Protein 1MUG (pdb70)

Structure (mmCIF, N/CA/C/O backbone):
data_1MUG
#
_entry.id   1MUG
#
_cell.length_a   40.010
_cell.length_b   49.050
_cell.length_c   91.080
_cell.angle_alpha   90.00
_cell.angle_beta   90.00
_cell.angle_gamma   90.00
#
_symmetry.space_group_name_H-M   'P 21 21 21'
#
loop_
_entity.id
_entity.type
_entity.pdbx_description
1 polymer 'PROTEIN (G:T/U SPECIFIC DNA GLYCOSYLASE)'
2 non-polymer 'SULFATE ION'
3 water water
#
loop_
_atom_site.group_PDB
_atom_site.id
_atom_site.type_symbol
_atom_site.label_atom_id
_atom_site.label_alt_id
_atom_site.label_comp_id
_atom_site.label_asym_id
_atom_site.label_entity_id
_atom_site.label_seq_id
_atom_site.pdbx_PDB_ins_code
_atom_site.Cartn_x
_atom_site.Cartn_y
_atom_site.Cartn_z
_atom_site.occupancy
_atom_site.B_iso_or_equiv
_atom_site.auth_seq_id
_atom_site.auth_comp_id
_atom_site.auth_asym_id
_atom_site.auth_atom_id
_atom_site.p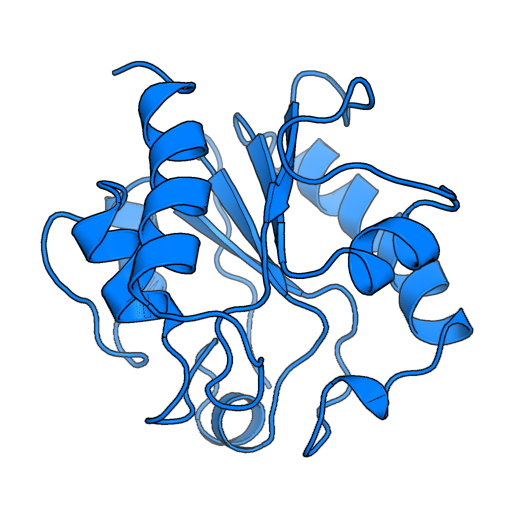dbx_PDB_model_num
ATOM 1 N N . MET A 1 1 ? 42.976 17.561 83.951 1.00 36.94 1 MET A N 1
ATOM 2 C CA . MET A 1 1 ? 42.116 18.493 84.745 1.00 35.91 1 MET A CA 1
ATOM 3 C C . MET A 1 1 ? 42.310 19.930 84.201 1.00 34.42 1 MET A C 1
ATOM 4 O O . MET A 1 1 ? 43.437 20.363 83.955 1.00 34.92 1 MET A O 1
ATOM 9 N N . VAL A 1 2 ? 41.207 20.632 83.952 1.00 31.35 2 VAL A N 1
ATOM 10 C CA . VAL A 1 2 ? 41.257 21.990 83.416 1.00 28.31 2 VAL A CA 1
ATOM 11 C C . VAL A 1 2 ? 40.930 22.933 84.557 1.00 26.45 2 VAL A C 1
ATOM 12 O O . VAL A 1 2 ? 39.797 22.964 85.021 1.00 26.61 2 VAL A O 1
ATOM 16 N N . GLU A 1 3 ? 41.900 23.723 84.987 1.00 24.02 3 GLU A N 1
ATOM 17 C CA . GLU A 1 3 ? 41.679 24.638 86.098 1.00 22.60 3 GLU A CA 1
ATOM 18 C C . GLU A 1 3 ? 40.967 25.927 85.669 1.00 20.58 3 GLU A C 1
ATOM 19 O O . GLU A 1 3 ? 41.085 26.357 84.519 1.00 19.25 3 GLU A O 1
ATOM 25 N N . ASP A 1 4 ? 40.193 26.502 86.588 1.00 17.72 4 ASP A N 1
ATOM 26 C CA . ASP A 1 4 ? 39.507 27.770 86.364 1.00 16.13 4 ASP A CA 1
ATOM 27 C C . ASP A 1 4 ? 40.577 28.851 86.242 1.00 14.84 4 ASP A C 1
ATOM 28 O O . ASP A 1 4 ? 41.645 28.738 86.833 1.00 14.73 4 ASP A O 1
ATOM 33 N N . ILE A 1 5 ? 40.262 29.899 85.497 1.00 13.57 5 ILE A N 1
ATOM 34 C CA . ILE A 1 5 ? 41.137 31.049 85.316 1.00 13.08 5 ILE A CA 1
ATOM 35 C C . ILE A 1 5 ? 40.254 32.230 85.807 1.00 13.14 5 ILE A C 1
ATO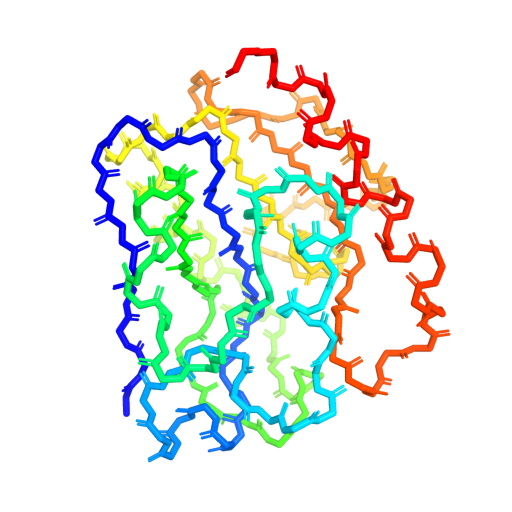M 36 O O . ILE A 1 5 ? 39.424 32.766 85.062 1.00 12.67 5 ILE A O 1
ATOM 41 N N . LEU A 1 6 ? 40.436 32.604 87.069 1.00 12.19 6 LEU A N 1
ATOM 42 C CA . LEU A 1 6 ? 39.630 33.639 87.729 1.00 11.91 6 LEU A CA 1
ATOM 43 C C . LEU A 1 6 ? 40.444 34.564 88.640 1.00 11.80 6 LEU A C 1
ATOM 44 O O . LEU A 1 6 ? 41.427 34.150 89.244 1.00 10.95 6 LEU A O 1
ATOM 49 N N . ALA A 1 7 ? 39.985 35.806 88.776 1.00 11.75 7 ALA A N 1
ATOM 50 C CA . ALA A 1 7 ? 40.652 36.797 89.614 1.00 11.94 7 ALA A CA 1
ATOM 51 C C . ALA A 1 7 ? 39.650 37.927 89.808 1.00 12.50 7 ALA A C 1
ATOM 52 O O . ALA A 1 7 ? 38.580 37.926 89.174 1.00 11.72 7 ALA A O 1
ATOM 54 N N . PRO A 1 8 ? 39.948 38.878 90.710 1.00 12.62 8 PRO A N 1
ATOM 55 C CA . PRO A 1 8 ? 38.992 39.968 90.888 1.00 12.36 8 PRO A CA 1
ATOM 56 C C . PRO A 1 8 ? 39.156 41.015 89.781 1.00 12.99 8 PRO A C 1
ATOM 57 O O . PRO A 1 8 ? 40.100 40.951 88.985 1.00 12.77 8 PRO A O 1
ATOM 61 N N . GLY A 1 9 ? 38.166 41.896 89.665 1.00 12.72 9 GLY A N 1
ATOM 62 C CA . GLY A 1 9 ? 38.207 42.959 88.680 1.00 12.34 9 GLY A CA 1
ATOM 63 C C . GLY A 1 9 ? 38.035 42.587 87.224 1.00 11.88 9 GLY A C 1
ATOM 64 O O . GLY A 1 9 ? 38.328 43.397 86.343 1.00 12.65 9 GLY A O 1
ATOM 65 N N . LEU A 1 10 ? 37.484 41.410 86.945 1.00 11.68 10 LEU A N 1
ATOM 66 C CA . LEU A 1 10 ? 37.295 40.977 85.555 1.00 10.78 10 LEU A CA 1
ATOM 67 C C . LEU A 1 10 ? 36.121 41.631 84.826 1.00 10.98 10 LEU A C 1
ATOM 68 O O . LEU A 1 10 ? 35.143 42.044 85.450 1.00 10.95 10 LEU A O 1
ATOM 73 N N . ARG A 1 11 ? 36.276 41.805 83.518 1.00 11.22 11 ARG A N 1
ATOM 74 C CA . ARG A 1 11 ? 35.215 42.341 82.672 1.00 11.96 11 ARG A CA 1
ATOM 75 C C . ARG A 1 11 ? 34.232 41.178 82.440 1.00 11.69 11 ARG A C 1
ATOM 76 O O . ARG A 1 11 ? 33.041 41.297 82.704 1.00 11.75 11 ARG A O 1
ATOM 84 N N . VAL A 1 12 ? 34.750 40.049 81.965 1.00 11.60 12 VAL A N 1
ATOM 85 C CA . VAL A 1 12 ? 33.915 38.900 81.658 1.00 11.49 12 VAL A CA 1
ATOM 86 C C . VAL A 1 12 ? 34.493 37.561 82.100 1.00 12.12 12 VAL A C 1
ATOM 87 O O . VAL A 1 12 ? 35.710 37.352 82.047 1.00 11.38 12 VAL A O 1
ATOM 91 N N . VAL A 1 13 ? 33.621 36.688 82.602 1.00 12.19 13 VAL A N 1
ATOM 92 C CA . VAL A 1 13 ? 33.992 35.321 82.936 1.00 11.40 13 VAL A CA 1
ATOM 93 C C . VAL A 1 13 ? 33.171 34.514 81.922 1.00 11.75 13 VAL A C 1
ATOM 94 O O . VAL A 1 13 ? 31.943 34.632 81.872 1.00 10.71 13 VAL A O 1
ATOM 98 N N . PHE A 1 14 ? 33.877 33.805 81.046 1.00 10.58 14 PHE A N 1
ATOM 99 C CA . PHE A 1 14 ? 33.275 32.963 80.023 1.00 11.43 14 PHE A CA 1
ATOM 100 C C . PHE A 1 14 ? 33.089 31.572 80.617 1.00 11.11 14 PHE A C 1
ATOM 101 O O . PHE A 1 14 ? 34.017 31.003 81.181 1.00 11.02 14 PHE A O 1
ATOM 109 N N . CYS A 1 15 ? 31.892 31.029 80.492 1.00 10.64 15 CYS A N 1
ATOM 110 C CA . CYS A 1 15 ? 31.611 29.727 81.045 1.00 12.05 15 CYS A CA 1
ATOM 111 C C . CYS A 1 15 ? 31.039 28.766 80.009 1.00 13.35 15 CYS A C 1
ATOM 112 O O . CYS A 1 15 ? 29.960 28.993 79.432 1.00 13.16 15 CYS A O 1
ATOM 115 N N . GLY A 1 16 ? 31.779 27.692 79.777 1.00 15.25 16 GLY A N 1
ATOM 116 C CA . GLY A 1 16 ? 31.355 26.679 78.841 1.00 17.65 16 GLY A CA 1
ATOM 117 C C . GLY A 1 16 ? 30.571 25.607 79.574 1.00 18.30 16 GLY A C 1
ATOM 118 O O . GLY A 1 16 ? 30.367 25.676 80.791 1.00 16.80 16 GLY A O 1
ATOM 119 N N . ILE A 1 17 ? 30.133 24.605 78.825 1.00 19.26 17 ILE A N 1
ATOM 120 C CA . ILE A 1 17 ? 29.361 23.513 79.390 1.00 20.96 17 ILE A CA 1
ATOM 121 C C . ILE A 1 17 ? 30.241 22.567 80.219 1.00 20.48 17 ILE A C 1
ATOM 122 O O . ILE A 1 17 ? 29.985 22.353 81.397 1.00 19.82 17 ILE A O 1
ATOM 127 N N . ASN A 1 18 ? 31.296 22.042 79.599 1.00 21.12 18 ASN A N 1
ATOM 128 C CA . ASN A 1 18 ? 32.227 21.109 80.243 1.00 21.33 18 ASN A CA 1
ATOM 129 C C . ASN A 1 18 ? 33.445 20.980 79.321 1.00 21.78 18 ASN A C 1
ATOM 130 O O . ASN A 1 18 ? 33.438 21.538 78.215 1.00 20.75 18 ASN A O 1
ATOM 135 N N . PRO A 1 19 ? 34.511 20.262 79.757 1.00 21.87 19 PRO A N 1
ATOM 136 C CA . PRO A 1 19 ? 35.698 20.119 78.899 1.00 22.02 19 PRO A CA 1
ATOM 137 C C . PRO A 1 19 ? 35.616 19.004 77.831 1.00 22.39 19 PRO A C 1
ATOM 138 O O . PRO A 1 19 ? 35.149 17.896 78.111 1.00 23.73 19 PRO A O 1
ATOM 142 N N . GLY A 1 20 ? 36.015 19.313 76.600 1.00 22.72 20 GLY A N 1
ATOM 143 C CA . GLY A 1 20 ? 36.073 18.279 75.580 1.00 22.74 20 GLY A CA 1
ATOM 144 C C . GLY A 1 20 ? 37.321 17.458 75.924 1.00 22.50 20 GLY A C 1
ATOM 145 O O . GLY A 1 20 ? 38.036 17.782 76.898 1.00 22.06 20 GLY A O 1
ATOM 146 N N . LEU A 1 21 ? 37.634 16.422 75.149 1.00 22.06 21 LEU A N 1
ATOM 147 C CA . LEU A 1 21 ? 38.808 15.605 75.473 1.00 22.01 21 LEU A CA 1
ATOM 148 C C . LEU A 1 21 ? 40.153 16.321 75.332 1.00 21.65 21 LEU A C 1
ATOM 149 O O . LEU A 1 21 ? 41.055 16.112 76.151 1.00 21.61 21 LEU A O 1
ATOM 154 N N . SER A 1 22 ? 40.279 17.189 74.333 1.00 21.02 22 SER A N 1
ATOM 155 C CA . SER A 1 22 ? 41.516 17.919 74.116 1.00 21.12 22 SER A CA 1
ATOM 156 C C . SER A 1 22 ? 41.817 18.802 75.323 1.00 20.97 22 SER A C 1
ATOM 157 O O . SER A 1 22 ? 42.961 18.883 75.776 1.00 21.81 22 SER A O 1
ATOM 160 N N . SER A 1 23 ? 40.785 19.463 75.842 1.00 21.06 23 SER A N 1
ATOM 161 C CA . SER A 1 23 ? 40.930 20.330 77.005 1.00 19.91 23 SER A CA 1
ATOM 162 C C . SER A 1 23 ? 41.343 19.534 78.231 1.00 19.60 23 SER A C 1
ATOM 163 O O . SER A 1 23 ? 42.336 19.853 78.883 1.00 18.40 23 SER A O 1
ATOM 166 N N . ALA A 1 24 ? 40.603 18.473 78.529 1.00 19.38 24 ALA A N 1
ATOM 167 C CA . ALA A 1 24 ? 40.906 17.632 79.684 1.00 19.72 24 ALA A CA 1
ATOM 168 C C . ALA A 1 24 ? 42.332 17.086 79.582 1.00 20.06 24 ALA A C 1
ATOM 169 O O . ALA A 1 24 ? 43.035 16.979 80.601 1.00 20.83 24 ALA A O 1
ATOM 171 N N . GLY A 1 25 ? 42.757 16.805 78.347 1.00 19.64 25 GLY A N 1
ATOM 172 C CA . GLY A 1 25 ? 44.076 16.255 78.083 1.00 20.30 25 GLY A CA 1
ATOM 173 C C . GLY A 1 25 ? 45.233 17.222 78.190 1.00 20.60 25 GLY A C 1
ATOM 174 O O . GLY A 1 25 ? 46.297 16.876 78.706 1.00 21.88 25 GLY A O 1
ATOM 175 N N . THR A 1 26 ? 45.037 18.445 77.730 1.00 19.90 26 THR A N 1
ATOM 176 C CA . THR A 1 26 ? 46.105 19.433 77.788 1.00 19.30 26 THR A CA 1
ATOM 177 C C . THR A 1 26 ? 46.074 20.261 79.073 1.00 20.15 26 THR A C 1
ATOM 178 O O . THR A 1 26 ? 47.105 20.796 79.501 1.00 20.52 26 THR A O 1
ATOM 182 N N . GLY A 1 27 ? 44.879 20.388 79.660 1.00 19.86 27 GLY A N 1
ATOM 183 C CA . GLY A 1 27 ? 44.681 21.162 80.878 1.00 19.46 27 GLY A CA 1
ATOM 184 C C . GLY A 1 27 ? 44.283 22.607 80.604 1.00 18.87 27 GLY A C 1
ATOM 185 O O . GLY A 1 27 ? 44.103 23.394 81.538 1.00 20.18 27 GLY A O 1
ATOM 186 N N . PHE A 1 28 ? 44.097 22.947 79.330 1.00 18.17 28 PHE A N 1
ATOM 187 C CA . PHE A 1 28 ? 43.743 24.314 78.915 1.00 17.43 28 PHE A CA 1
ATOM 188 C C . PHE A 1 28 ? 42.320 24.314 78.372 1.00 16.69 28 PHE A C 1
ATOM 189 O O . PHE A 1 28 ? 41.908 23.345 77.734 1.00 15.88 28 PHE A O 1
ATOM 197 N N . PRO A 1 29 ? 41.554 25.398 78.610 1.00 15.82 29 PRO A N 1
ATOM 198 C CA . PRO A 1 29 ? 40.173 25.476 78.117 1.00 14.53 29 PRO A CA 1
ATOM 199 C C . PRO A 1 29 ? 40.135 25.749 76.610 1.00 13.68 29 PRO A C 1
ATOM 200 O O . PRO A 1 29 ? 41.081 26.322 76.047 1.00 13.01 29 PRO A O 1
ATOM 204 N N . PHE A 1 30 ? 39.076 25.274 75.957 1.00 12.78 30 PHE A N 1
ATOM 205 C CA . PHE A 1 30 ? 38.877 25.441 74.517 1.00 12.69 30 PHE A CA 1
ATOM 206 C C . PHE A 1 30 ? 40.123 25.029 73.724 1.00 13.09 30 PHE A C 1
ATOM 207 O O . PHE A 1 30 ? 40.509 25.715 72.770 1.00 12.69 30 PHE A O 1
ATOM 215 N N . ALA A 1 31 ? 40.722 23.894 74.102 1.00 13.29 31 ALA A N 1
ATOM 216 C CA . ALA A 1 31 ? 41.950 23.405 73.467 1.00 13.66 31 ALA A CA 1
ATOM 217 C C . ALA A 1 31 ? 41.833 22.682 72.132 1.00 14.07 31 ALA A C 1
ATOM 218 O O . ALA A 1 31 ? 42.839 22.532 71.442 1.00 14.85 31 ALA A O 1
ATOM 220 N N . HIS A 1 32 ? 40.648 22.219 71.743 1.00 13.64 32 HIS A N 1
ATOM 221 C CA . HIS A 1 32 ? 40.537 21.533 70.459 1.00 13.79 32 HIS A CA 1
ATOM 222 C C . HIS A 1 32 ? 40.824 22.546 69.358 1.00 15.26 32 HIS A C 1
ATOM 223 O O . HIS A 1 32 ? 40.242 23.630 69.332 1.00 15.43 32 HIS A O 1
ATOM 230 N N . PRO A 1 33 ? 41.669 22.175 68.385 1.00 16.31 33 PRO A N 1
ATOM 231 C CA . PRO A 1 33 ? 42.050 23.048 67.268 1.00 16.96 33 PRO A CA 1
ATOM 232 C C . PRO A 1 33 ? 40.907 23.669 66.473 1.00 17.62 33 PRO A C 1
ATOM 233 O O . PRO A 1 33 ? 41.059 24.741 65.902 1.00 19.31 33 PRO A O 1
ATOM 237 N N . ALA A 1 34 ? 39.758 23.002 66.462 1.00 17.43 34 ALA A N 1
ATOM 238 C CA . ALA A 1 34 ? 38.586 23.474 65.738 1.00 16.53 34 ALA A CA 1
ATOM 239 C C . ALA A 1 34 ? 37.656 24.396 66.527 1.00 16.40 34 ALA A C 1
ATOM 240 O O . ALA A 1 34 ? 36.671 24.896 65.979 1.00 17.37 34 ALA A O 1
ATOM 242 N N . ASN A 1 35 ? 37.910 24.563 67.823 1.00 15.79 35 ASN A N 1
ATOM 243 C CA . ASN A 1 35 ? 37.065 25.433 68.640 1.00 15.37 35 ASN A CA 1
ATOM 244 C C . ASN A 1 35 ? 37.383 26.867 68.233 1.00 14.58 35 ASN A C 1
ATOM 245 O O . ASN A 1 35 ? 38.556 27.245 68.160 1.00 15.14 35 ASN A O 1
ATOM 250 N N . ARG A 1 36 ? 36.351 27.664 67.969 1.00 13.78 36 ARG A N 1
ATOM 251 C CA . ARG A 1 36 ? 36.542 29.050 67.536 1.00 13.43 36 ARG A CA 1
ATOM 252 C C . ARG A 1 36 ? 36.718 30.085 68.653 1.00 12.11 36 ARG A C 1
ATOM 253 O O . ARG A 1 36 ? 36.933 31.269 68.368 1.00 12.09 36 ARG A O 1
ATOM 261 N N . PHE A 1 37 ? 36.639 29.656 69.911 1.00 11.79 37 PHE A N 1
ATOM 262 C CA . PHE A 1 37 ? 36.744 30.580 71.045 1.00 11.08 37 PHE A CA 1
ATOM 263 C C . PHE A 1 37 ? 37.865 31.632 70.983 1.00 10.46 37 PHE A C 1
ATOM 264 O O . PHE A 1 37 ? 37.594 32.829 71.066 1.00 10.01 37 PHE A O 1
ATOM 272 N N . TRP A 1 38 ? 39.107 31.190 70.808 1.00 10.37 38 TRP A N 1
ATOM 273 C CA . TRP A 1 38 ? 40.254 32.098 70.768 1.00 11.55 38 TRP A CA 1
ATOM 274 C C . TRP A 1 38 ? 40.193 33.114 69.618 1.00 12.54 38 TRP A C 1
ATOM 275 O O . TRP A 1 38 ? 40.472 34.304 69.809 1.00 12.82 38 TRP A O 1
ATOM 286 N N . LYS A 1 39 ? 39.772 32.670 68.439 1.00 12.73 39 LYS A N 1
ATOM 287 C CA . LYS A 1 39 ? 39.672 33.569 67.304 1.00 13.53 39 LYS A CA 1
ATOM 288 C C . LYS A 1 39 ? 38.508 34.554 67.489 1.00 12.90 39 LYS A C 1
ATOM 289 O O . LYS A 1 39 ? 38.626 35.760 67.193 1.00 12.34 39 LYS A O 1
ATOM 295 N N . VAL A 1 40 ? 37.412 34.054 68.053 1.00 12.23 40 VAL A N 1
ATOM 296 C CA . VAL A 1 40 ? 36.237 34.879 68.277 1.00 11.84 40 VAL A CA 1
ATOM 297 C C . VAL A 1 40 ? 36.458 35.989 69.298 1.00 11.57 40 VAL A C 1
ATOM 298 O O . VAL A 1 40 ? 36.100 37.125 69.032 1.00 12.63 40 VAL A O 1
ATOM 302 N N . ILE A 1 41 ? 37.053 35.682 70.452 1.00 11.66 41 ILE A N 1
ATOM 303 C CA . ILE A 1 41 ? 37.246 36.721 71.467 1.00 11.72 41 ILE A CA 1
ATOM 304 C C . ILE A 1 41 ? 38.268 37.756 71.016 1.00 12.21 41 ILE A C 1
ATOM 305 O O . ILE A 1 41 ? 38.243 38.900 71.453 1.00 12.24 41 ILE A O 1
ATOM 310 N N . TYR A 1 42 ? 39.123 37.366 70.086 1.00 12.70 42 TYR A N 1
ATOM 311 C CA . TYR A 1 42 ? 40.087 38.295 69.524 1.00 13.24 42 TYR A CA 1
ATOM 312 C C . TYR A 1 42 ? 39.342 39.268 68.576 1.00 13.22 42 TYR A C 1
ATOM 313 O O . TYR A 1 42 ? 39.382 40.487 68.774 1.00 13.70 42 TYR A O 1
ATOM 322 N N . GLN A 1 43 ? 38.625 38.738 67.583 1.00 13.01 43 GLN A N 1
ATOM 323 C CA . GLN A 1 43 ? 37.915 39.603 66.626 1.00 13.65 43 GLN A CA 1
ATOM 324 C C . GLN A 1 43 ? 36.815 40.440 67.263 1.00 13.07 43 GLN A C 1
ATOM 325 O O . GLN A 1 43 ? 36.477 41.510 66.767 1.00 13.68 43 GLN A O 1
ATOM 331 N N . ALA A 1 44 ? 36.273 39.957 68.372 1.00 12.52 44 ALA A N 1
ATOM 332 C CA . ALA A 1 44 ? 35.217 40.676 69.072 1.00 12.91 44 ALA A CA 1
ATOM 333 C C . ALA A 1 44 ? 35.724 41.796 70.010 1.00 13.04 44 ALA A C 1
ATOM 334 O O . ALA A 1 44 ? 34.919 42.557 70.552 1.00 13.63 44 ALA A O 1
ATOM 336 N N . GLY A 1 45 ? 37.046 41.888 70.200 1.00 12.18 45 GLY A N 1
ATOM 337 C CA . GLY A 1 45 ? 37.626 42.933 71.031 1.00 10.95 45 GLY A CA 1
ATOM 338 C C . GLY A 1 45 ? 38.114 42.620 72.438 1.00 11.49 45 GLY A C 1
ATOM 339 O O . GLY A 1 45 ? 38.719 43.483 73.068 1.00 12.03 45 GLY A O 1
ATOM 340 N N . PHE A 1 46 ? 37.890 41.411 72.942 1.00 10.72 46 PHE A N 1
ATOM 341 C CA . PHE A 1 46 ? 38.318 41.095 74.302 1.00 11.00 46 PHE A CA 1
ATOM 342 C C . PHE A 1 46 ? 39.832 40.990 74.452 1.00 11.60 46 PHE A C 1
ATOM 343 O O . PHE A 1 46 ? 40.353 41.287 75.517 1.00 12.98 46 PHE A O 1
ATOM 351 N N . THR A 1 47 ? 40.529 40.491 73.433 1.00 12.06 47 THR A N 1
ATOM 352 C CA . THR A 1 47 ? 41.994 40.397 73.485 1.00 12.54 47 THR A CA 1
ATOM 353 C C . THR A 1 47 ? 42.531 41.078 72.243 1.00 13.59 47 THR A C 1
ATOM 354 O O . THR A 1 47 ? 41.838 41.136 71.223 1.00 13.78 47 THR A O 1
ATOM 358 N N . ASP A 1 48 ? 43.722 41.664 72.326 1.00 14.12 48 ASP A N 1
ATOM 359 C CA . ASP A 1 48 ? 44.284 42.361 71.161 1.00 15.91 48 ASP A CA 1
ATOM 360 C C . ASP A 1 48 ? 45.156 41.513 70.219 1.00 16.45 48 ASP A C 1
ATOM 361 O O . ASP A 1 48 ? 45.814 42.047 69.309 1.00 16.24 48 ASP A O 1
ATOM 366 N N . ARG A 1 49 ? 45.166 40.199 70.447 1.00 16.63 49 ARG A N 1
ATOM 367 C CA . ARG A 1 49 ? 45.916 39.249 69.626 1.00 16.81 49 ARG A CA 1
ATOM 368 C C . ARG A 1 49 ? 45.180 37.946 69.810 1.00 15.84 49 ARG A C 1
ATOM 369 O O . ARG A 1 49 ? 44.411 37.817 70.758 1.00 15.54 49 ARG A O 1
ATOM 377 N N . GLN A 1 50 ? 45.351 37.008 68.888 1.00 15.88 50 GLN A N 1
ATOM 378 C CA . GLN A 1 50 ? 44.683 35.724 69.022 1.00 15.30 50 GLN A CA 1
ATOM 379 C C . GLN A 1 50 ? 45.531 34.805 69.907 1.00 15.59 50 GLN A C 1
ATOM 380 O O . GLN A 1 50 ? 46.642 34.443 69.526 1.00 16.43 50 GLN A O 1
ATOM 386 N N . LEU A 1 51 ? 45.040 34.484 71.105 1.00 14.86 51 LEU A N 1
ATOM 387 C CA . LEU A 1 51 ? 45.765 33.617 72.030 1.00 15.21 51 LEU A CA 1
ATOM 388 C C . LEU A 1 51 ? 45.654 32.159 71.605 1.00 15.15 51 LEU A C 1
ATOM 389 O O . LEU A 1 51 ? 44.680 31.764 70.985 1.00 15.44 51 LEU A O 1
ATOM 394 N N . LYS A 1 52 ? 46.659 31.370 71.954 1.00 15.34 52 LYS A N 1
ATOM 395 C CA . LYS A 1 52 ? 46.668 29.940 71.685 1.00 16.40 52 LYS A CA 1
ATOM 396 C C . LYS A 1 52 ? 46.169 29.340 72.990 1.00 15.07 52 LYS A C 1
ATOM 397 O O . LYS A 1 52 ? 46.292 29.962 74.049 1.00 15.33 52 LYS A O 1
ATOM 403 N N . PRO A 1 53 ? 45.636 28.116 72.957 1.00 15.01 53 PRO A N 1
ATOM 404 C CA . PRO A 1 53 ? 45.142 27.516 74.203 1.00 15.03 53 PRO A CA 1
ATOM 405 C C . PRO A 1 53 ? 46.141 27.507 75.365 1.00 15.42 53 PRO A C 1
ATOM 406 O O . PRO A 1 53 ? 45.766 27.813 76.506 1.00 15.21 53 PRO A O 1
ATOM 410 N N . GLN A 1 54 ? 47.419 27.246 75.078 1.00 15.77 54 GLN A N 1
ATOM 411 C CA . GLN A 1 54 ? 48.435 27.207 76.148 1.00 15.73 54 GLN A CA 1
ATOM 412 C C . GLN A 1 54 ? 48.692 28.560 76.802 1.00 14.83 54 GLN A C 1
ATOM 413 O O . GLN A 1 54 ? 49.324 28.639 77.858 1.00 14.96 54 GLN A O 1
ATOM 419 N N . GLU A 1 55 ? 48.205 29.623 76.175 1.00 14.40 55 GLU A N 1
ATOM 420 C CA . GLU A 1 55 ? 48.354 30.962 76.728 1.00 14.01 55 GLU A CA 1
ATOM 421 C C . GLU A 1 55 ? 47.083 31.371 77.484 1.00 14.56 55 GLU A C 1
ATOM 422 O O . GLU A 1 55 ? 46.933 32.542 77.854 1.00 14.38 55 GLU A O 1
ATOM 428 N N . ALA A 1 56 ? 46.189 30.416 77.739 1.00 15.18 56 ALA A N 1
ATOM 429 C CA . ALA A 1 56 ? 44.930 30.704 78.427 1.00 15.36 56 ALA A CA 1
ATOM 430 C C . ALA A 1 56 ? 45.047 31.569 79.701 1.00 16.37 56 ALA A C 1
ATOM 431 O O . ALA A 1 56 ? 44.230 32.480 79.904 1.00 15.87 56 ALA A O 1
ATOM 433 N N . GLN A 1 57 ? 46.057 31.315 80.544 1.00 15.82 57 GLN A N 1
ATOM 434 C CA . GLN A 1 57 ? 46.249 32.096 81.781 1.00 17.25 57 GLN A CA 1
ATOM 435 C C . GLN A 1 57 ? 46.396 33.611 81.489 1.00 16.63 57 GLN A C 1
ATOM 436 O O . GLN A 1 57 ? 46.064 34.470 82.346 1.00 16.01 57 GLN A O 1
ATOM 442 N N . HIS A 1 58 ? 46.914 33.931 80.294 1.00 15.44 58 HIS A N 1
ATOM 443 C CA . HIS A 1 58 ? 47.121 35.311 79.857 1.00 16.22 58 HIS A CA 1
ATOM 444 C C . HIS A 1 58 ? 45.831 36.079 79.575 1.00 16.40 58 HIS A C 1
ATOM 445 O O . HIS A 1 58 ? 45.861 37.290 79.345 1.00 16.17 58 HIS A O 1
ATOM 452 N N . LEU A 1 59 ? 44.700 35.370 79.611 1.00 15.47 59 LEU A N 1
ATOM 453 C CA . LEU A 1 59 ? 43.390 35.996 79.458 1.00 14.54 59 LEU A CA 1
ATOM 454 C C . LEU A 1 59 ? 43.225 36.999 80.610 1.00 12.54 59 LEU A C 1
ATOM 455 O O . LEU A 1 59 ? 42.570 38.027 80.445 1.00 12.30 59 LEU A O 1
ATOM 460 N N . LEU A 1 60 ? 43.838 36.713 81.765 1.00 10.86 60 LEU A N 1
ATOM 461 C CA . LEU A 1 60 ? 43.780 37.614 82.927 1.00 10.53 60 LEU A CA 1
ATOM 462 C C . LEU A 1 60 ? 44.359 38.993 82.597 1.00 10.96 60 LEU A C 1
ATOM 463 O O . LEU A 1 60 ? 43.917 40.016 83.134 1.00 9.26 60 LEU A O 1
ATOM 468 N N . ASP A 1 61 ? 45.343 39.020 81.699 1.00 10.69 61 ASP A N 1
ATOM 469 C CA . ASP A 1 61 ? 45.958 40.279 81.289 1.00 12.02 61 ASP A CA 1
ATOM 470 C C . ASP A 1 61 ? 44.903 41.182 80.656 1.00 12.78 61 ASP A C 1
ATOM 471 O O . ASP A 1 61 ? 45.010 42.415 80.709 1.00 13.72 61 ASP A O 1
ATOM 476 N N . TYR A 1 62 ? 43.941 40.557 79.977 1.00 12.99 62 TYR A N 1
ATOM 477 C CA . TYR A 1 62 ? 42.867 41.271 79.310 1.00 12.68 62 TYR A CA 1
ATOM 478 C C . TYR A 1 62 ? 41.620 41.360 80.190 1.00 13.18 62 TYR A C 1
ATOM 479 O O . TYR A 1 62 ? 40.539 41.736 79.736 1.00 12.10 62 TYR A O 1
ATOM 488 N N . ARG A 1 63 ? 41.805 41.079 81.474 1.00 14.52 63 ARG A N 1
ATOM 489 C CA . ARG A 1 63 ? 40.726 41.091 82.461 1.00 15.37 63 ARG A CA 1
ATOM 490 C C . ARG A 1 63 ? 39.537 40.199 82.098 1.00 14.36 63 ARG A C 1
ATOM 491 O O . ARG A 1 63 ? 38.389 40.605 82.223 1.00 13.07 63 ARG A O 1
ATOM 499 N N . CYS A 1 64 ? 39.821 38.992 81.632 1.00 13.72 64 CYS A N 1
ATOM 500 C CA . CYS A 1 64 ? 38.777 38.000 81.301 1.00 13.31 64 CYS A CA 1
ATOM 501 C C . CYS A 1 64 ? 39.147 36.693 82.010 1.00 12.61 64 CYS A C 1
ATOM 502 O O . CYS A 1 64 ? 40.329 36.455 82.321 1.00 12.75 64 CYS A O 1
ATOM 505 N N . GLY A 1 65 ? 38.133 35.892 82.326 1.00 10.74 65 GLY A N 1
ATOM 506 C CA . GLY A 1 65 ? 38.345 34.631 83.001 1.00 9.63 65 GLY A CA 1
ATOM 507 C C . GLY A 1 65 ? 37.555 33.522 82.325 1.00 10.93 65 GLY A C 1
ATOM 508 O O . GLY A 1 65 ? 36.709 33.786 81.437 1.00 10.11 65 GLY A O 1
ATOM 509 N N . VAL A 1 66 ? 37.805 32.290 82.761 1.00 10.74 66 VAL A N 1
ATOM 510 C CA . VAL A 1 66 ? 37.146 31.108 82.207 1.00 11.14 66 VAL A CA 1
ATOM 511 C C . VAL A 1 66 ? 36.826 30.094 83.299 1.00 11.58 66 VAL A C 1
ATOM 512 O O . VAL A 1 66 ? 37.610 29.876 84.219 1.00 11.27 66 VAL A O 1
ATOM 516 N N . THR A 1 67 ? 35.650 29.491 83.195 1.00 11.97 67 THR A N 1
ATOM 517 C CA . THR A 1 67 ? 35.229 28.433 84.106 1.00 12.46 67 THR A CA 1
ATOM 518 C C . THR A 1 67 ? 34.292 27.505 83.275 1.00 13.62 67 THR A C 1
ATOM 519 O O . THR A 1 67 ? 34.231 27.619 82.042 1.00 13.52 67 THR A O 1
ATOM 523 N N . LYS A 1 68 ? 33.615 26.564 83.919 1.00 13.82 68 LYS A N 1
ATOM 524 C CA . LYS A 1 68 ? 32.724 25.656 83.210 1.00 15.63 68 LYS A CA 1
ATOM 525 C C . LYS A 1 68 ? 31.619 25.254 84.147 1.00 16.18 68 LYS A C 1
ATOM 526 O O . LYS A 1 68 ? 31.793 25.261 85.360 1.00 16.03 68 LYS A O 1
ATOM 532 N N . LEU A 1 69 ? 30.501 24.854 83.580 1.00 17.06 69 LEU A N 1
ATOM 533 C CA . LEU A 1 69 ? 29.353 24.453 84.373 1.00 19.99 69 LEU A CA 1
ATOM 534 C C . LEU A 1 69 ? 29.493 23.048 84.983 1.00 21.42 69 LEU A C 1
ATOM 535 O O . LEU A 1 69 ? 29.121 22.834 86.149 1.00 22.42 69 LEU A O 1
ATOM 540 N N . VAL A 1 70 ? 30.073 22.120 84.218 1.00 22.33 70 VAL A N 1
ATOM 541 C CA . VAL A 1 70 ? 30.258 20.721 84.623 1.00 23.64 70 VAL A CA 1
ATOM 542 C C . VAL A 1 70 ? 31.727 20.322 84.457 1.00 24.62 70 VAL A C 1
ATOM 543 O O . VAL A 1 70 ? 32.336 20.602 83.422 1.00 23.97 70 VAL A O 1
ATOM 547 N N . ASP A 1 71 ? 32.274 19.624 85.446 1.00 26.02 71 ASP A N 1
ATOM 548 C CA . ASP A 1 71 ? 33.675 19.214 85.406 1.00 28.52 71 ASP A CA 1
ATOM 549 C C . ASP A 1 71 ? 33.997 17.997 84.529 1.00 29.76 71 ASP A C 1
ATOM 550 O O . ASP A 1 71 ? 35.074 17.940 83.932 1.00 30.05 71 ASP A O 1
ATOM 555 N N . ARG A 1 72 ? 33.069 17.044 84.448 1.00 30.42 72 ARG A N 1
ATOM 556 C CA . ARG A 1 72 ? 33.242 15.810 83.671 1.00 31.27 72 ARG A CA 1
ATOM 557 C C . ARG A 1 72 ? 33.512 16.002 82.172 1.00 31.01 72 ARG A C 1
ATOM 558 O O . ARG A 1 72 ? 32.693 16.583 81.461 1.00 30.72 72 ARG A O 1
ATOM 566 N N . PRO A 1 73 ? 34.684 15.542 81.682 1.00 30.95 73 PRO A N 1
ATOM 567 C CA . PRO A 1 73 ? 35.042 15.666 80.263 1.00 31.33 73 PRO A CA 1
ATOM 568 C C . PRO A 1 73 ? 34.236 14.667 79.442 1.00 32.02 73 PRO A C 1
ATOM 569 O O . PRO A 1 73 ? 33.915 13.573 79.931 1.00 32.16 73 PRO A O 1
ATOM 573 N N . THR A 1 74 ? 33.933 15.039 78.199 1.00 33.08 74 THR A N 1
ATOM 574 C CA . THR A 1 74 ? 33.167 14.207 77.263 1.00 34.23 74 THR A CA 1
ATOM 575 C C . THR A 1 74 ? 33.563 14.609 75.835 1.00 35.80 74 THR A C 1
ATOM 576 O O . THR A 1 74 ? 33.999 15.745 75.610 1.00 35.78 74 THR A O 1
ATOM 580 N N . VAL A 1 75 ? 33.405 13.699 74.871 1.00 37.79 75 VAL A N 1
ATOM 581 C CA . VAL A 1 75 ? 33.729 14.006 73.467 1.00 40.32 75 VAL A CA 1
ATOM 582 C C . VAL A 1 75 ? 32.853 15.142 72.921 1.00 42.62 75 VAL A C 1
ATOM 583 O O . VAL A 1 75 ? 33.337 16.030 72.216 1.00 43.49 75 VAL A O 1
ATOM 587 N N . GLN A 1 76 ? 31.568 15.110 73.258 1.00 44.67 76 GLN A N 1
ATOM 588 C CA . GLN A 1 76 ? 30.617 16.128 72.818 1.00 46.25 76 GLN A CA 1
ATOM 589 C C . GLN A 1 76 ? 29.920 16.692 74.065 1.00 46.93 76 GLN A C 1
ATOM 590 O O . GLN A 1 76 ? 29.710 15.965 75.043 1.00 47.01 76 GLN A O 1
ATOM 596 N N . ALA A 1 77 ? 29.553 17.971 74.041 1.00 47.76 77 ALA A N 1
ATOM 597 C CA . ALA A 1 77 ? 28.899 18.601 75.1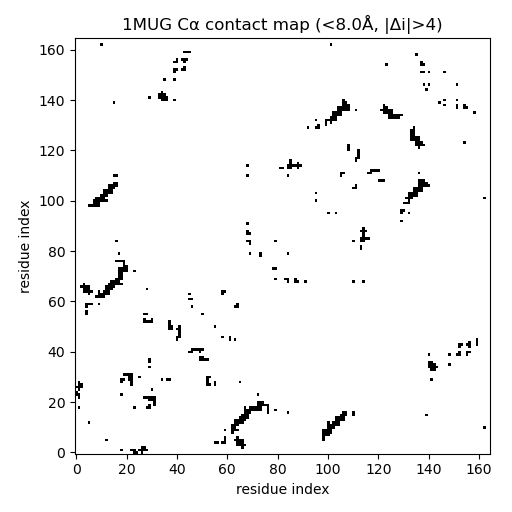98 1.00 49.03 77 ALA A CA 1
ATOM 598 C C . ALA A 1 77 ? 27.534 17.990 75.484 1.00 49.66 77 ALA A C 1
ATOM 599 O O . ALA A 1 77 ? 27.152 17.815 76.643 1.00 50.05 77 ALA A O 1
ATOM 601 N N . ASN A 1 78 ? 26.828 17.629 74.414 1.00 49.79 78 ASN A N 1
ATOM 602 C CA . ASN A 1 78 ? 25.498 17.024 74.495 1.00 49.43 78 ASN A CA 1
ATOM 603 C C . ASN A 1 78 ? 25.457 15.721 75.291 1.00 48.42 78 ASN A C 1
ATOM 604 O O . ASN A 1 78 ? 24.388 15.160 75.511 1.00 48.01 78 ASN A O 1
ATOM 609 N N . GLU A 1 79 ? 26.623 15.229 75.697 1.00 47.58 79 GLU A N 1
ATOM 610 C CA . GLU A 1 79 ? 26.709 13.997 76.477 1.00 46.72 79 GLU A CA 1
ATOM 611 C C . GLU A 1 79 ? 26.530 14.295 77.966 1.00 45.75 79 GLU A C 1
ATOM 612 O O . GLU A 1 79 ? 26.468 13.382 78.792 1.00 45.61 79 GLU A O 1
ATOM 618 N N . VAL A 1 80 ? 26.462 15.583 78.297 1.00 44.96 80 VAL A N 1
ATOM 619 C CA . VAL A 1 80 ? 26.276 16.032 79.673 1.00 44.50 80 VAL A CA 1
ATOM 620 C C . VAL A 1 80 ? 24.773 16.058 79.953 1.00 44.09 80 VAL A C 1
ATOM 621 O O . VAL A 1 80 ? 23.994 16.580 79.149 1.00 43.33 80 VAL A O 1
ATOM 625 N N . SER A 1 81 ? 24.366 15.489 81.081 1.00 43.93 81 SER A N 1
ATOM 626 C CA . SER A 1 81 ? 22.953 15.446 81.416 1.00 44.76 81 SER A CA 1
ATOM 627 C C . SER A 1 81 ? 22.431 16.751 82.005 1.00 45.77 81 SER A C 1
ATOM 628 O O . SER A 1 81 ? 23.175 17.520 82.633 1.00 45.86 81 SER A O 1
ATOM 631 N N . LYS A 1 82 ? 21.126 16.957 81.844 1.00 45.99 82 LYS A N 1
ATOM 632 C CA . LYS A 1 82 ? 20.440 18.139 82.343 1.00 46.02 82 LYS A CA 1
ATOM 633 C C . LYS A 1 82 ? 20.541 18.241 83.864 1.00 46.41 82 LYS A C 1
ATOM 634 O O . LYS A 1 82 ? 20.546 19.346 84.421 1.00 46.88 82 LYS A O 1
ATOM 640 N N . GLN A 1 83 ? 20.682 17.096 84.527 1.00 46.38 83 GLN A N 1
ATOM 641 C CA . GLN A 1 83 ? 20.797 17.058 85.983 1.00 46.88 83 GLN A CA 1
ATOM 642 C C . GLN A 1 83 ? 22.174 17.537 86.407 1.00 46.05 83 GLN A C 1
ATOM 643 O O . GLN A 1 83 ? 22.344 18.101 87.498 1.00 46.48 83 GLN A O 1
ATOM 649 N N . GLU A 1 84 ? 23.162 17.274 85.551 1.00 44.66 84 GLU A N 1
ATOM 650 C CA . GLU A 1 84 ? 24.540 17.686 85.807 1.00 43.00 84 GLU A CA 1
ATOM 651 C C . GLU A 1 84 ? 24.615 19.198 85.650 1.00 41.20 84 GLU A C 1
ATOM 652 O O . GLU A 1 84 ? 25.263 19.891 86.439 1.00 40.17 84 GLU A O 1
ATOM 658 N N . LEU A 1 85 ? 23.942 19.693 84.616 1.00 39.59 85 LEU A N 1
ATOM 659 C CA . LEU A 1 85 ? 23.906 21.114 84.325 1.00 38.08 85 LEU A CA 1
ATOM 660 C C . LEU A 1 85 ? 23.352 21.864 85.529 1.00 37.10 85 LEU A C 1
ATOM 661 O O . LEU A 1 85 ? 23.916 22.871 85.967 1.00 37.19 85 LEU A O 1
ATOM 666 N N . HIS A 1 86 ? 22.311 21.308 86.133 1.00 35.93 86 HIS A N 1
ATOM 667 C CA . HIS A 1 86 ? 21.695 21.940 87.281 1.00 34.32 86 HIS A CA 1
ATOM 668 C C . HIS A 1 86 ? 22.551 21.998 88.552 1.00 32.84 86 HIS A C 1
ATOM 669 O O . HIS A 1 86 ? 22.552 23.008 89.265 1.00 32.57 86 HIS A O 1
ATOM 676 N N . ALA A 1 87 ? 23.259 20.923 88.872 1.00 31.42 87 ALA A N 1
ATOM 677 C CA . ALA A 1 87 ? 24.084 20.943 90.079 1.00 29.89 87 ALA A CA 1
ATOM 678 C C . ALA A 1 87 ? 25.231 21.933 89.876 1.00 28.49 87 ALA A C 1
ATOM 679 O O . ALA A 1 87 ? 25.710 22.561 90.828 1.00 29.79 87 ALA A O 1
ATOM 681 N N . GLY A 1 88 ? 25.614 22.122 88.615 1.00 26.01 88 GLY A N 1
ATOM 682 C CA . GLY A 1 88 ? 26.686 23.039 88.295 1.00 23.07 88 GLY A CA 1
ATOM 683 C C . GLY A 1 88 ? 26.280 24.480 88.513 1.00 21.54 88 GLY A C 1
ATOM 684 O O . GLY A 1 88 ? 27.122 25.324 88.850 1.00 19.41 88 GLY A O 1
ATOM 685 N N . GLY A 1 89 ? 24.992 24.762 88.319 1.00 20.80 89 GLY A N 1
ATOM 686 C CA . GLY A 1 89 ? 24.477 26.111 88.481 1.00 20.37 89 GLY A CA 1
ATOM 687 C C . GLY A 1 89 ? 24.709 26.733 89.841 1.00 20.16 89 GLY A C 1
ATOM 688 O O . GLY A 1 89 ? 25.055 27.910 89.918 1.00 17.94 89 GLY A O 1
ATOM 689 N N . ARG A 1 90 ? 24.501 25.962 90.907 1.00 20.85 90 ARG A N 1
ATOM 690 C CA . ARG A 1 90 ? 24.715 26.455 92.271 1.00 22.76 90 ARG A CA 1
ATOM 691 C C . ARG A 1 90 ? 26.176 26.840 92.529 1.00 20.92 90 ARG A C 1
ATOM 692 O O . ARG A 1 90 ? 26.450 27.902 93.089 1.00 18.80 90 ARG A O 1
ATOM 700 N N . LYS A 1 91 ? 27.109 25.964 92.162 1.00 19.85 91 LYS A N 1
ATOM 701 C CA . LYS A 1 91 ? 28.526 26.279 92.365 1.00 19.72 91 LYS A CA 1
ATOM 702 C C . LYS A 1 91 ? 28.902 27.505 91.516 1.00 17.62 91 LYS A C 1
ATOM 703 O O . LYS A 1 91 ? 29.676 28.350 91.964 1.00 16.48 91 LYS A O 1
ATOM 709 N N . LEU A 1 92 ? 28.360 27.606 90.297 1.00 15.10 92 LEU A N 1
ATOM 710 C CA . LEU A 1 92 ? 28.686 28.742 89.433 1.00 13.31 92 LEU A CA 1
ATOM 711 C C . LEU A 1 92 ? 28.246 30.042 90.101 1.00 12.87 92 LEU A C 1
ATOM 712 O O . LEU A 1 92 ? 29.013 31.005 90.169 1.00 12.83 92 LEU A O 1
ATOM 717 N N . ILE A 1 93 ? 27.023 30.065 90.616 1.00 11.82 93 ILE A N 1
ATOM 718 C CA . ILE A 1 93 ? 26.528 31.254 91.292 1.00 11.19 93 ILE A CA 1
ATOM 719 C C . ILE A 1 93 ? 27.473 31.650 92.442 1.00 10.37 93 ILE A C 1
ATOM 720 O O . ILE A 1 93 ? 27.846 32.817 92.575 1.00 10.21 93 ILE A O 1
ATOM 725 N N . GLU A 1 94 ? 27.900 30.685 93.244 1.00 10.73 94 GLU A N 1
ATOM 726 C CA . GLU A 1 94 ? 28.827 30.988 94.335 1.00 12.35 94 GLU A CA 1
ATOM 727 C C . GLU A 1 94 ? 30.142 31.603 93.816 1.00 11.73 94 GLU A C 1
ATOM 728 O O . GLU A 1 94 ? 30.665 32.534 94.421 1.00 11.50 94 GLU A O 1
ATOM 734 N N . LYS A 1 95 ? 30.677 31.067 92.715 1.00 12.36 95 LYS A N 1
ATOM 735 C CA . LYS A 1 95 ? 31.927 31.573 92.121 1.00 12.11 95 LYS A CA 1
ATOM 736 C C . LYS A 1 95 ? 31.789 33.018 91.668 1.00 11.86 95 LYS A C 1
ATOM 737 O O . LYS A 1 95 ? 32.647 33.846 91.968 1.00 12.37 95 LYS A O 1
ATOM 743 N N . ILE A 1 96 ? 30.704 33.321 90.960 1.00 11.11 96 ILE A N 1
ATOM 744 C CA . ILE A 1 96 ? 30.462 34.671 90.459 1.00 10.98 96 ILE A CA 1
ATOM 745 C C . ILE A 1 96 ? 30.251 35.648 91.616 1.00 10.88 96 ILE A C 1
ATOM 746 O O . ILE A 1 96 ? 30.703 36.795 91.549 1.00 11.36 96 ILE A O 1
ATOM 751 N N . GLU A 1 97 ? 29.580 35.195 92.678 1.00 9.92 97 GLU A N 1
ATOM 752 C CA . GLU A 1 97 ? 29.359 36.018 93.861 1.00 10.66 97 GLU A CA 1
ATOM 753 C C . GLU A 1 97 ? 30.695 36.291 94.546 1.00 11.33 97 GLU A C 1
ATOM 754 O O . GLU A 1 97 ? 30.868 37.322 95.197 1.00 13.05 97 GLU A O 1
ATOM 760 N N . ASP A 1 98 ? 31.643 35.378 94.390 1.00 11.88 98 ASP A N 1
ATOM 761 C CA . ASP A 1 98 ? 32.981 35.540 94.962 1.00 12.60 98 ASP A CA 1
ATOM 762 C C . ASP A 1 98 ? 33.845 36.519 94.133 1.00 11.94 98 ASP A C 1
ATOM 763 O O . ASP A 1 98 ? 34.267 37.568 94.619 1.00 12.51 98 ASP A O 1
ATOM 768 N N . TYR A 1 99 ? 34.049 36.200 92.863 1.00 11.76 99 TYR A N 1
ATOM 769 C CA . TYR A 1 99 ? 34.883 37.008 91.979 1.00 11.13 99 TYR A CA 1
ATOM 770 C C . TYR A 1 99 ? 34.279 38.311 91.462 1.00 11.06 99 TYR A C 1
ATOM 771 O O . TYR A 1 99 ? 35.012 39.253 91.131 1.00 11.04 99 TYR A O 1
ATOM 780 N N . GLN A 1 100 ? 32.950 38.378 91.405 1.00 10.69 100 GLN A N 1
ATOM 781 C CA . GLN A 1 100 ? 32.257 39.586 90.975 1.00 11.31 100 GLN A CA 1
ATOM 782 C C . GLN A 1 100 ? 32.700 40.263 89.665 1.00 11.63 100 GLN A C 1
ATOM 783 O O . GLN A 1 100 ? 33.062 41.446 89.663 1.00 12.02 100 GLN A O 1
ATOM 789 N N . PRO A 1 101 ? 32.717 39.517 88.540 1.00 10.83 101 PRO A N 1
ATOM 790 C CA . PRO A 1 101 ? 33.116 40.138 87.271 1.00 11.05 101 PRO A CA 1
ATOM 791 C C . PRO A 1 101 ? 31.964 41.051 86.831 1.00 12.16 101 PRO A C 1
ATOM 792 O O . PRO A 1 101 ? 30.868 41.010 87.413 1.00 11.85 101 PRO A O 1
ATOM 796 N N . GLN A 1 102 ? 32.203 41.870 85.824 1.00 12.33 102 GLN A N 1
ATOM 797 C CA . GLN A 1 102 ? 31.160 42.747 85.313 1.00 13.71 102 GLN A CA 1
ATOM 798 C C . GLN A 1 102 ? 30.082 41.913 84.655 1.00 13.10 102 GLN A C 1
ATOM 799 O O . GLN A 1 102 ? 28.908 42.278 84.687 1.00 12.82 102 GLN A O 1
ATOM 805 N N . ALA A 1 103 ? 30.486 40.820 84.017 1.00 12.69 103 ALA A N 1
ATOM 806 C CA . ALA A 1 103 ? 29.538 39.949 83.346 1.00 12.77 103 ALA A CA 1
ATOM 807 C C . ALA A 1 103 ? 29.945 38.473 83.294 1.00 13.26 103 ALA A C 1
ATOM 808 O O . ALA A 1 103 ? 31.137 38.126 83.378 1.00 12.93 103 ALA A O 1
ATOM 810 N N . LEU A 1 104 ? 28.925 37.614 83.205 1.00 12.56 104 LEU A N 1
ATOM 811 C CA . LEU A 1 104 ? 29.094 36.171 83.080 1.00 12.67 104 LEU A CA 1
ATOM 812 C C . LEU A 1 104 ? 28.507 35.831 81.711 1.00 12.60 104 LEU A C 1
ATOM 813 O O . LEU A 1 104 ? 27.371 36.220 81.401 1.00 12.56 104 LEU A O 1
ATOM 818 N N . ALA A 1 105 ? 29.295 35.180 80.863 1.00 11.35 105 ALA A N 1
ATOM 819 C CA . ALA A 1 105 ? 28.830 34.810 79.540 1.00 11.15 105 ALA A CA 1
ATOM 820 C C . ALA A 1 105 ? 28.688 33.291 79.480 1.00 12.32 105 ALA A C 1
ATOM 821 O O . ALA A 1 105 ? 29.685 32.571 79.567 1.00 12.24 105 ALA A O 1
ATOM 823 N N . ILE A 1 106 ? 27.451 32.797 79.416 1.00 12.71 106 ILE A N 1
ATOM 824 C CA . ILE A 1 106 ? 27.213 31.360 79.344 1.00 13.82 106 ILE A CA 1
ATOM 825 C C . ILE A 1 106 ? 27.195 31.012 77.863 1.00 14.35 106 ILE A C 1
ATOM 826 O O . ILE A 1 106 ? 26.427 31.598 77.092 1.00 14.73 106 ILE A O 1
ATOM 831 N N . LEU A 1 107 ? 28.070 30.092 77.465 1.00 14.57 107 LEU A N 1
ATOM 832 C CA . LEU A 1 107 ? 28.194 29.683 76.073 1.00 15.38 107 LEU A CA 1
ATOM 833 C C . LEU A 1 107 ? 27.254 28.524 75.740 1.00 17.52 107 LEU A C 1
ATOM 834 O O . LEU A 1 107 ? 27.638 27.348 75.808 1.00 18.86 107 LEU A O 1
ATOM 839 N N . GLY A 1 108 ? 26.026 28.861 75.363 1.00 18.93 108 GLY A N 1
ATOM 840 C CA . GLY A 1 108 ? 25.051 27.837 75.023 1.00 19.73 108 GLY A CA 1
ATOM 841 C C . GLY A 1 108 ? 23.742 28.071 75.738 1.00 20.07 108 GLY A C 1
ATOM 842 O O . GLY A 1 108 ? 23.709 28.181 76.961 1.00 18.33 108 GLY A O 1
ATOM 843 N N . LYS A 1 109 ? 22.654 28.114 74.977 1.00 21.66 109 LYS A N 1
ATOM 844 C CA . LYS A 1 109 ? 21.328 28.365 75.530 1.00 22.98 109 LYS A CA 1
ATOM 845 C C . LYS A 1 109 ? 20.888 27.266 76.487 1.00 22.90 109 LYS A C 1
ATOM 846 O O . LYS A 1 109 ? 20.410 27.542 77.586 1.00 21.03 109 LYS A O 1
ATOM 852 N N . GLN A 1 110 ? 21.097 26.020 76.083 1.00 24.63 110 GLN A N 1
ATOM 853 C CA . GLN A 1 110 ? 20.732 24.865 76.890 1.00 27.01 110 GLN A CA 1
ATOM 854 C C . GLN A 1 110 ? 21.463 24.915 78.234 1.00 26.31 110 GLN A C 1
ATOM 855 O O . GLN A 1 110 ? 20.858 24.725 79.293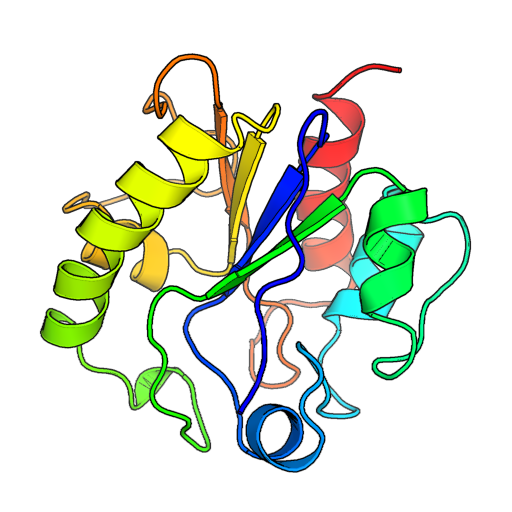 1.00 27.64 110 GLN A O 1
ATOM 861 N N . ALA A 1 111 ? 22.762 25.186 78.186 1.00 25.07 111 ALA A N 1
ATOM 862 C CA . ALA A 1 111 ? 23.572 25.280 79.389 1.00 22.67 111 ALA A CA 1
ATOM 863 C C . ALA A 1 111 ? 22.948 26.277 80.349 1.00 21.38 111 ALA A C 1
ATOM 864 O O . ALA A 1 111 ? 22.756 25.968 81.525 1.00 21.46 111 ALA A O 1
ATOM 866 N N . TYR A 1 112 ? 22.598 27.459 79.840 1.00 18.91 112 TYR A N 1
ATOM 867 C CA . TYR A 1 112 ? 21.977 28.503 80.668 1.00 17.35 112 TYR A CA 1
ATOM 868 C C . TYR A 1 112 ? 20.657 28.054 81.293 1.00 17.10 112 TYR A C 1
ATOM 869 O O . TYR A 1 112 ? 20.431 28.229 82.502 1.00 15.41 112 TYR A O 1
ATOM 878 N N . GLU A 1 113 ? 19.776 27.540 80.435 1.00 17.64 113 GLU A N 1
ATOM 879 C CA . GLU A 1 113 ? 18.458 27.062 80.827 1.00 18.47 113 GLU A CA 1
ATOM 880 C C . GLU A 1 113 ? 18.494 26.012 81.916 1.00 18.59 113 GLU A C 1
ATOM 881 O O . GLU A 1 113 ? 17.786 26.119 82.924 1.00 18.10 113 GLU A O 1
ATOM 887 N N . GLN A 1 114 ? 19.328 25.003 81.730 1.00 19.54 114 GLN A N 1
ATOM 888 C CA . GLN A 1 114 ? 19.421 23.959 82.734 1.00 21.19 114 GLN A CA 1
ATOM 889 C C . GLN A 1 114 ? 20.131 24.412 83.996 1.00 20.20 114 GLN A C 1
ATOM 890 O O . GLN A 1 114 ? 19.638 24.192 85.092 1.00 20.72 114 GLN A O 1
ATOM 896 N N . GLY A 1 115 ? 21.276 25.070 83.846 1.00 19.14 115 GLY A N 1
ATOM 897 C CA . GLY A 1 115 ? 22.006 25.534 85.010 1.00 17.55 115 GLY A CA 1
ATOM 898 C C . GLY A 1 115 ? 21.274 26.552 85.871 1.00 16.86 115 GLY A C 1
ATOM 899 O O . GLY A 1 115 ? 21.418 26.570 87.096 1.00 15.97 115 GLY A O 1
ATOM 900 N N . PHE A 1 116 ? 20.485 27.410 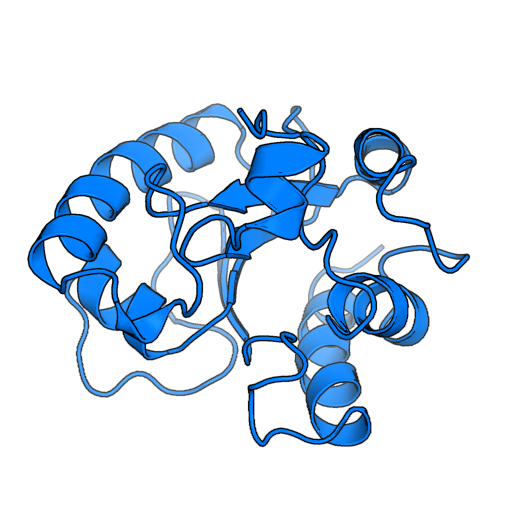85.246 1.00 16.27 116 PHE A N 1
ATOM 901 C CA . PHE A 1 116 ? 19.775 28.418 86.004 1.00 17.12 116 PHE A CA 1
ATOM 902 C C . PHE A 1 116 ? 18.271 28.196 86.150 1.00 17.82 116 PHE A C 1
ATOM 903 O O . PHE A 1 116 ? 17.559 29.072 86.654 1.00 17.64 116 PHE A O 1
ATOM 911 N N . SER A 1 117 ? 17.787 27.030 85.734 1.00 18.91 117 SER A N 1
ATOM 912 C CA . SER A 1 117 ? 16.358 26.708 85.833 1.00 20.45 117 SER A CA 1
ATOM 913 C C . SER A 1 117 ? 15.475 27.762 85.155 1.00 20.64 117 SER A C 1
ATOM 914 O O . SER A 1 117 ? 14.525 28.289 85.751 1.00 20.98 117 SER A O 1
ATOM 917 N N . GLN A 1 118 ? 15.846 28.094 83.925 1.00 20.67 118 GLN A N 1
ATOM 918 C CA . GLN A 1 118 ? 15.132 29.057 83.100 1.00 21.02 118 GLN A CA 1
ATOM 919 C C . GLN A 1 118 ? 14.597 28.286 81.888 1.00 21.21 118 GLN A C 1
ATOM 920 O O . GLN A 1 118 ? 15.048 27.173 81.593 1.00 21.08 118 GLN A O 1
ATOM 926 N N . ARG A 1 119 ? 13.624 28.866 81.199 1.00 21.70 119 ARG A N 1
ATOM 927 C CA . ARG A 1 119 ? 13.039 28.237 80.016 1.00 22.12 119 ARG A CA 1
ATOM 928 C C . ARG A 1 119 ? 12.721 29.314 78.994 1.00 21.25 119 ARG A C 1
ATOM 929 O O . ARG A 1 119 ? 12.433 30.458 79.368 1.00 20.93 119 ARG A O 1
ATOM 937 N N . GLY A 1 120 ? 12.827 28.956 77.715 1.00 20.53 120 GLY A N 1
ATOM 938 C CA . GLY A 1 120 ? 12.535 29.875 76.624 1.00 21.17 120 GLY A CA 1
ATOM 939 C C . GLY A 1 120 ? 13.369 31.138 76.663 1.00 21.62 120 GLY A C 1
ATOM 940 O O . GLY A 1 120 ? 12.840 32.252 76.519 1.00 22.92 120 GLY A O 1
ATOM 941 N N . ALA A 1 121 ? 14.673 30.967 76.866 1.00 20.35 121 ALA A N 1
ATOM 942 C CA . ALA A 1 121 ? 15.594 32.086 76.948 1.00 19.49 121 ALA A CA 1
ATOM 943 C C . ALA A 1 121 ? 15.915 32.609 75.563 1.00 19.85 121 ALA A C 1
ATOM 944 O O . ALA A 1 121 ? 15.815 31.875 74.587 1.00 19.01 121 ALA A O 1
ATOM 946 N N . GLN A 1 122 ? 16.208 33.902 75.483 1.00 19.84 122 GLN A N 1
ATOM 947 C CA . GLN A 1 122 ? 16.588 34.553 74.229 1.00 20.89 122 GLN A CA 1
ATOM 948 C C . GLN A 1 122 ? 18.112 34.715 74.287 1.00 19.64 122 GLN A C 1
ATOM 949 O O . GLN A 1 122 ? 18.686 34.705 75.369 1.00 18.76 122 GLN A O 1
ATOM 955 N N . TRP A 1 123 ? 18.758 34.808 73.131 1.00 19.05 123 TRP A N 1
ATOM 956 C CA . TRP A 1 123 ? 20.202 35.021 73.069 1.00 18.41 123 TRP A CA 1
ATOM 957 C C . TRP A 1 123 ? 20.483 36.433 73.566 1.00 18.08 123 TRP A C 1
ATOM 958 O O . TRP A 1 123 ? 19.594 37.287 73.579 1.00 18.27 123 TRP A O 1
ATOM 969 N N . GLY A 1 124 ? 21.730 36.687 73.934 1.00 17.18 124 GLY A N 1
ATOM 970 C CA . GLY A 1 124 ? 22.095 38.008 74.379 1.00 15.62 124 GLY A CA 1
ATOM 971 C C . GLY A 1 124 ? 21.956 38.242 75.856 1.00 15.35 124 GLY A C 1
ATOM 972 O O . GLY A 1 124 ? 21.977 37.313 76.672 1.00 15.00 124 GLY A O 1
ATOM 973 N N . LYS A 1 125 ? 21.825 39.513 76.196 1.00 14.77 125 LYS A N 1
ATOM 974 C CA . LYS A 1 125 ? 21.705 39.927 77.574 1.00 14.52 125 LYS A CA 1
ATOM 975 C C . LYS A 1 125 ? 20.389 39.514 78.233 1.00 14.87 125 LYS A C 1
ATOM 976 O O . LYS A 1 125 ? 19.305 39.746 77.682 1.00 15.79 125 LYS A O 1
ATOM 982 N N . GLN A 1 126 ? 20.488 38.921 79.420 1.00 13.91 126 GLN A N 1
ATOM 983 C CA . GLN A 1 126 ? 19.308 38.499 80.179 1.00 13.56 126 GLN A CA 1
ATOM 984 C C . GLN A 1 126 ? 18.949 39.578 81.199 1.00 13.13 126 GLN A C 1
ATOM 985 O O . GLN A 1 126 ? 19.724 40.505 81.436 1.00 12.56 126 GLN A O 1
ATOM 991 N N . THR A 1 127 ? 17.774 39.459 81.808 1.00 12.86 127 THR A N 1
ATOM 992 C CA . THR A 1 127 ? 17.374 40.412 82.825 1.00 13.27 127 THR A CA 1
ATOM 993 C C . THR A 1 127 ? 17.909 39.878 84.161 1.00 13.46 127 THR A C 1
ATOM 994 O O . THR A 1 127 ? 18.072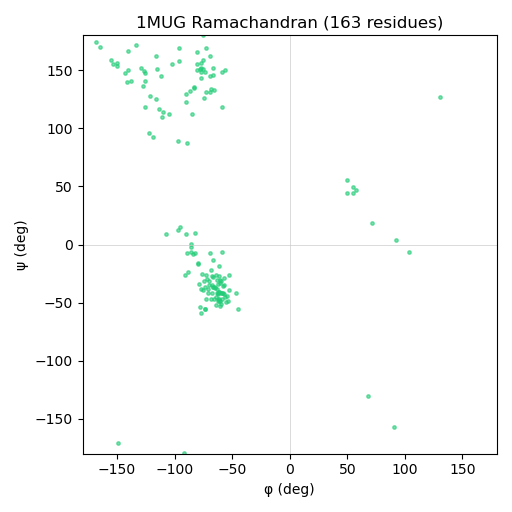 40.633 85.115 1.00 13.59 127 THR A O 1
ATOM 998 N N . LEU A 1 128 ? 18.141 38.563 84.234 1.00 12.63 128 LEU A N 1
ATOM 999 C CA . LEU A 1 128 ? 18.667 37.933 85.448 1.00 11.37 128 LEU A CA 1
ATOM 1000 C C . LEU A 1 128 ? 20.128 38.361 85.669 1.00 11.80 128 LEU A C 1
ATOM 1001 O O . LEU A 1 128 ? 20.867 38.564 84.716 1.00 11.77 128 LEU A O 1
ATOM 1006 N N . THR A 1 129 ? 20.526 38.518 86.920 1.00 12.09 129 THR A N 1
ATOM 1007 C CA . THR A 1 129 ? 21.892 38.896 87.264 1.00 13.27 129 THR A CA 1
ATOM 1008 C C . THR A 1 129 ? 22.288 38.084 88.496 1.00 13.76 129 THR A C 1
ATOM 1009 O O . THR A 1 129 ? 21.426 37.435 89.138 1.00 14.18 129 THR A O 1
ATOM 1013 N N . ILE A 1 130 ? 23.589 38.079 88.796 1.00 13.22 130 ILE A N 1
ATOM 1014 C CA . ILE A 1 130 ? 24.113 37.437 90.002 1.00 12.37 130 ILE A CA 1
ATOM 1015 C C . ILE A 1 130 ? 24.731 38.650 90.709 1.00 12.92 130 ILE A C 1
ATOM 1016 O O . ILE A 1 130 ? 25.859 39.055 90.421 1.00 13.37 130 ILE A O 1
ATOM 1021 N N . GLY A 1 131 ? 23.950 39.288 91.574 1.00 12.83 131 GLY A N 1
ATOM 1022 C CA . GLY A 1 131 ? 24.420 40.490 92.234 1.00 12.51 131 GLY A CA 1
ATOM 1023 C C . GLY A 1 131 ? 24.524 41.556 91.154 1.00 13.45 131 GLY A C 1
ATOM 1024 O O . GLY A 1 131 ? 23.612 41.705 90.338 1.00 13.03 131 GLY A O 1
ATOM 1025 N N . SER A 1 132 ? 25.657 42.243 91.082 1.00 13.54 132 SER A N 1
ATOM 1026 C CA . SER A 1 132 ? 25.859 43.269 90.070 1.00 14.82 132 SER A CA 1
ATOM 1027 C C . SER A 1 132 ? 26.333 42.667 88.731 1.00 14.60 132 SER A C 1
ATOM 1028 O O . SER A 1 132 ? 26.429 43.372 87.718 1.00 15.39 132 SER A O 1
ATOM 1031 N N . THR A 1 133 ? 26.643 41.375 88.719 1.00 12.93 133 THR A N 1
ATOM 1032 C CA . THR A 1 133 ? 27.119 40.719 87.496 1.00 11.31 133 THR A CA 1
ATOM 1033 C C . THR A 1 133 ? 25.983 40.489 86.512 1.00 10.80 133 THR A C 1
ATOM 1034 O O . THR A 1 133 ? 24.982 39.864 86.856 1.00 10.45 133 THR A O 1
ATOM 1038 N N . GLN A 1 134 ? 26.171 40.968 85.284 1.00 11.31 134 GLN A N 1
ATOM 1039 C CA . GLN A 1 134 ? 25.193 40.800 84.194 1.00 12.42 134 GLN A CA 1
ATOM 1040 C C . GLN A 1 134 ? 25.316 39.377 83.687 1.00 13.00 134 GLN A C 1
ATOM 1041 O O . GLN A 1 134 ? 26.383 38.751 83.829 1.00 14.20 134 GLN A O 1
ATOM 1047 N N . ILE A 1 135 ? 24.250 38.857 83.082 1.00 13.03 135 ILE A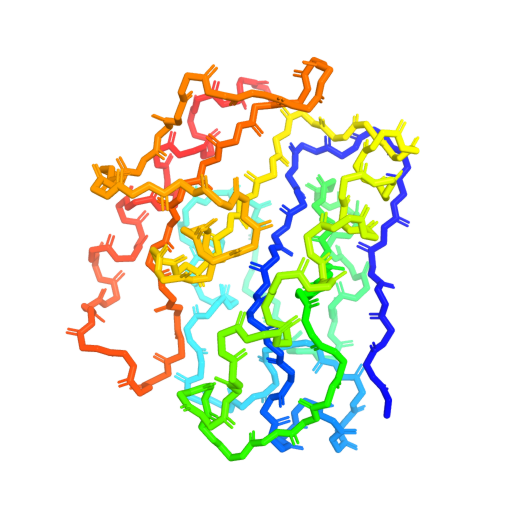 N 1
ATOM 1048 C CA . ILE A 1 135 ? 24.284 37.504 82.533 1.00 12.59 135 ILE A CA 1
ATOM 1049 C C . ILE A 1 135 ? 23.978 37.597 81.040 1.00 13.03 135 ILE A C 1
ATOM 1050 O O . ILE A 1 135 ? 22.993 38.227 80.645 1.00 13.44 135 ILE A O 1
ATOM 1055 N N . TRP A 1 136 ? 24.846 37.006 80.213 1.00 12.18 136 TRP A N 1
ATOM 1056 C CA . TRP A 1 136 ? 24.691 37.014 78.760 1.00 12.29 136 TRP A CA 1
ATOM 1057 C C . TRP A 1 136 ? 24.721 35.579 78.248 1.00 13.25 136 TRP A C 1
ATOM 1058 O O . TRP A 1 136 ? 25.476 34.736 78.763 1.00 13.69 136 TRP A O 1
ATOM 1069 N N . VAL A 1 137 ? 23.873 35.276 77.269 1.00 13.27 137 VAL A N 1
ATOM 1070 C CA . VAL A 1 137 ? 23.844 33.934 76.680 1.00 13.10 137 VAL A CA 1
ATOM 1071 C C . VAL A 1 137 ? 24.393 34.053 75.256 1.00 13.73 137 VAL A C 1
ATOM 1072 O O . VAL A 1 137 ? 23.842 34.769 74.404 1.00 14.15 137 VAL A O 1
ATOM 1076 N N . LEU A 1 138 ? 25.545 33.419 75.043 1.00 13.60 138 LEU A N 1
ATOM 1077 C CA . LEU A 1 138 ? 26.253 33.464 73.765 1.00 14.49 138 LEU A CA 1
ATOM 1078 C C . LEU A 1 138 ? 26.318 32.087 73.110 1.00 14.47 138 LEU A C 1
ATOM 1079 O O . LEU A 1 138 ? 26.259 31.063 73.796 1.00 14.99 138 LEU A O 1
ATOM 1084 N N . PRO A 1 139 ? 26.378 32.042 71.767 1.00 15.57 139 PRO A N 1
ATOM 1085 C CA . PRO A 1 139 ? 26.448 30.739 71.097 1.00 16.20 139 PRO A CA 1
ATOM 1086 C C . PRO A 1 139 ? 27.763 30.018 71.385 1.00 16.77 139 PRO A C 1
ATOM 1087 O O . PRO A 1 139 ? 28.797 30.660 71.548 1.00 16.13 139 PRO A O 1
ATOM 1091 N N . ASN A 1 140 ? 27.712 28.693 71.481 1.00 17.09 140 ASN A N 1
ATOM 1092 C CA . ASN A 1 140 ? 28.917 27.913 71.749 1.00 18.53 140 ASN A CA 1
ATOM 1093 C C . ASN A 1 140 ? 29.857 27.969 70.537 1.00 18.33 140 ASN A C 1
ATOM 1094 O O . ASN A 1 140 ? 29.434 27.776 69.393 1.00 18.22 140 ASN A O 1
ATOM 1099 N N . PRO A 1 141 ? 31.148 28.216 70.780 1.00 18.36 141 PRO A N 1
ATOM 1100 C CA . PRO A 1 141 ? 32.141 28.307 69.715 1.00 18.75 141 PRO A CA 1
ATOM 1101 C C . PRO A 1 141 ? 32.800 27.018 69.231 1.00 19.84 141 PRO A C 1
ATOM 1102 O O . PRO A 1 141 ? 33.665 27.082 68.368 1.00 19.09 141 PRO A O 1
ATOM 1106 N N . SER A 1 142 ? 32.448 25.863 69.791 1.00 21.68 142 SER A N 1
ATOM 1107 C CA . SER A 1 142 ? 33.073 24.622 69.343 1.00 23.48 142 SER A CA 1
ATOM 1108 C C . SER A 1 142 ? 32.880 24.433 67.822 1.00 24.42 142 SER A C 1
ATOM 1109 O O . SER A 1 142 ? 31.902 24.926 67.246 1.00 23.70 142 SER A O 1
ATOM 1112 N N . GLY A 1 143 ? 33.830 23.762 67.170 1.00 24.81 143 GLY A N 1
ATOM 1113 C CA . GLY A 1 143 ? 33.726 23.532 65.741 1.00 25.83 143 GLY A CA 1
ATOM 1114 C C . GLY A 1 143 ? 32.496 22.713 65.407 1.00 27.17 143 GLY A C 1
ATOM 1115 O O . GLY A 1 143 ? 32.031 22.699 64.276 1.00 26.90 143 GLY A O 1
ATOM 1116 N N . LEU A 1 144 ? 31.954 22.042 66.409 1.00 28.63 144 LEU A N 1
ATOM 1117 C CA . LEU A 1 144 ? 30.778 21.214 66.230 1.00 30.63 144 LEU A CA 1
ATOM 1118 C C . LEU A 1 144 ? 29.473 22.008 66.198 1.00 31.84 144 LEU A C 1
ATOM 1119 O O . LEU A 1 144 ? 28.447 21.475 65.801 1.00 33.20 144 LEU A O 1
ATOM 1124 N N . SER A 1 145 ? 29.492 23.262 66.642 1.00 33.35 145 SER A N 1
ATOM 1125 C CA . SER A 1 145 ? 28.284 24.091 66.626 1.00 34.59 145 SER A CA 1
ATOM 1126 C C . SER A 1 145 ? 28.043 24.563 65.201 1.00 35.24 145 SER A C 1
ATOM 1127 O O . SER A 1 145 ? 28.994 24.877 64.488 1.00 36.68 145 SER A O 1
ATOM 1130 N N . ARG A 1 146 ? 26.779 24.650 64.795 1.00 35.50 146 ARG A N 1
ATOM 1131 C CA . ARG A 1 146 ? 26.442 25.051 63.424 1.00 35.22 146 ARG A CA 1
ATOM 1132 C C . ARG A 1 146 ? 26.428 26.558 63.160 1.00 33.93 146 ARG A C 1
ATOM 1133 O O . ARG A 1 146 ? 26.009 27.001 62.088 1.00 35.27 146 ARG A O 1
ATOM 1141 N N . VAL A 1 147 ? 26.912 27.336 64.123 1.00 31.72 147 VAL A N 1
ATOM 1142 C CA . VAL A 1 147 ? 26.954 28.798 64.010 1.00 29.40 147 VAL A CA 1
ATOM 1143 C C . VAL A 1 147 ? 28.211 29.199 63.230 1.00 27.38 147 VAL A C 1
ATOM 1144 O O . VAL A 1 147 ? 29.297 28.669 63.485 1.00 26.68 147 VAL A O 1
ATOM 1148 N N . SER A 1 148 ? 28.079 30.131 62.294 1.00 25.34 148 SER A N 1
ATOM 1149 C CA . SER A 1 148 ? 29.241 30.565 61.513 1.00 24.58 148 SER A CA 1
ATOM 1150 C C . SER A 1 148 ? 30.140 31.469 62.364 1.00 23.55 148 SER A C 1
ATOM 1151 O O . SER A 1 148 ? 29.679 32.058 63.348 1.00 22.50 148 SER A O 1
ATOM 1154 N N . LEU A 1 149 ? 31.411 31.592 61.982 1.00 22.70 149 LEU A N 1
ATOM 1155 C CA . LEU A 1 149 ? 32.350 32.442 62.716 1.00 22.59 149 LEU A CA 1
ATOM 1156 C C . LEU A 1 149 ? 31.827 33.881 62.763 1.00 23.25 149 LEU A C 1
ATOM 1157 O O . LEU A 1 149 ? 31.974 34.589 63.762 1.00 22.94 149 LEU A O 1
ATOM 1162 N N . GLU A 1 150 ? 31.183 34.294 61.679 1.00 24.38 150 GLU A N 1
ATOM 1163 C CA . GLU A 1 150 ? 30.627 35.635 61.554 1.00 25.17 150 GLU A CA 1
ATOM 1164 C C . GLU A 1 150 ? 29.565 35.915 62.632 1.00 24.01 150 GLU A C 1
ATOM 1165 O O . GLU A 1 150 ? 29.618 36.940 63.322 1.00 23.32 150 GLU A O 1
ATOM 1171 N N . LYS A 1 151 ? 28.623 34.989 62.807 1.00 23.25 151 LYS A N 1
ATOM 1172 C CA . LYS A 1 151 ? 27.561 35.186 63.797 1.00 22.52 151 LYS A CA 1
ATOM 1173 C C . LYS A 1 151 ? 28.135 35.176 65.205 1.00 20.49 151 LYS A C 1
ATOM 1174 O O . LYS A 1 151 ? 27.647 35.875 66.093 1.00 18.87 151 LYS A O 1
ATOM 1180 N N . LEU A 1 152 ? 29.132 34.321 65.407 1.00 19.45 152 LEU A N 1
ATOM 1181 C CA . LEU A 1 152 ? 29.821 34.181 66.693 1.00 18.70 152 LEU A CA 1
ATOM 1182 C C . LEU A 1 152 ? 30.465 35.533 67.048 1.00 17.73 152 LEU A C 1
ATOM 1183 O O . LEU A 1 152 ? 30.20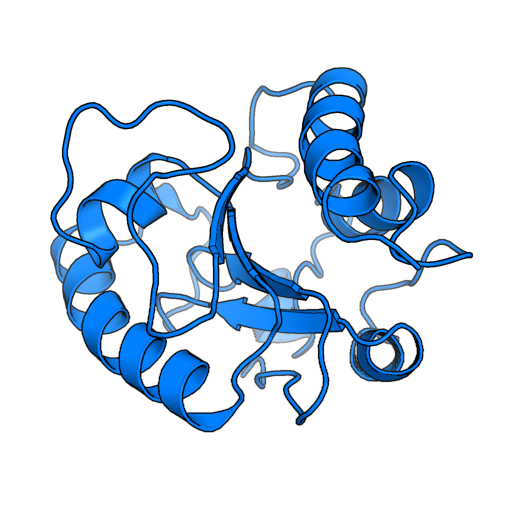7 36.089 68.115 1.00 16.48 152 LEU A O 1
ATOM 1188 N N . VAL A 1 153 ? 31.248 36.081 66.119 1.00 17.26 153 VAL A N 1
ATOM 1189 C CA . VAL A 1 153 ? 31.917 37.357 66.332 1.00 17.53 153 VAL A CA 1
ATOM 1190 C C . VAL A 1 153 ? 30.908 38.471 66.610 1.00 17.89 153 VAL A C 1
ATOM 1191 O O . VAL A 1 153 ? 31.099 39.252 67.532 1.00 18.48 153 VAL A O 1
ATOM 1195 N N . GLU A 1 154 ? 29.796 38.492 65.882 1.00 18.49 154 GLU A N 1
ATOM 1196 C CA . GLU A 1 154 ? 28.775 39.518 66.098 1.00 19.74 154 GLU A CA 1
ATOM 1197 C C . GLU A 1 154 ? 28.201 39.451 67.507 1.00 17.84 154 GLU A C 1
ATOM 1198 O O . GLU A 1 154 ? 28.105 40.466 68.207 1.00 16.92 154 GLU A O 1
ATOM 1204 N N . ALA A 1 155 ? 27.831 38.250 67.923 1.00 16.32 155 ALA A N 1
ATOM 1205 C CA . ALA A 1 155 ? 27.267 38.032 69.248 1.00 14.92 155 ALA A CA 1
ATOM 1206 C C . ALA A 1 155 ? 28.229 38.371 70.387 1.00 14.76 155 ALA A C 1
ATOM 1207 O O . ALA A 1 155 ? 27.837 38.993 71.374 1.00 14.72 155 ALA A O 1
ATOM 1209 N N . TYR A 1 156 ? 29.494 37.993 70.256 1.00 14.66 156 TYR A N 1
ATOM 1210 C CA . TYR A 1 156 ? 30.461 38.278 71.315 1.00 14.26 156 TYR A CA 1
ATOM 1211 C C . TYR A 1 156 ? 30.830 39.753 71.345 1.00 14.28 156 TYR A C 1
ATOM 1212 O O . TYR A 1 156 ? 30.985 40.335 72.416 1.00 13.10 156 TYR A O 1
ATOM 1221 N N . ARG A 1 157 ? 30.910 40.367 70.169 1.00 15.62 157 ARG A N 1
ATOM 1222 C CA . ARG A 1 157 ? 31.235 41.796 70.068 1.00 16.74 157 ARG A CA 1
ATOM 1223 C C . ARG A 1 157 ? 30.161 42.654 70.730 1.00 16.41 157 ARG A C 1
ATOM 1224 O O . ARG A 1 157 ? 30.448 43.735 71.241 1.00 16.96 157 ARG A O 1
ATOM 1232 N N . GLU A 1 158 ? 28.917 42.184 70.714 1.00 16.31 158 GLU A N 1
ATOM 1233 C CA . GLU A 1 158 ? 27.838 42.931 71.333 1.00 16.73 158 GLU A CA 1
ATOM 1234 C C . GLU A 1 158 ? 28.145 43.081 72.822 1.00 15.55 158 GLU A C 1
ATOM 1235 O O . GLU A 1 158 ? 27.954 44.157 73.389 1.00 15.43 158 GLU A O 1
ATOM 1241 N N . LEU A 1 159 ? 28.650 42.011 73.440 1.00 14.86 159 LEU A N 1
ATOM 1242 C CA . LEU A 1 159 ? 29.013 42.033 74.854 1.00 14.69 159 LEU A CA 1
ATOM 1243 C C . LEU A 1 159 ? 30.230 42.932 75.114 1.00 15.40 159 LEU A C 1
ATOM 1244 O O . LEU A 1 159 ? 30.229 43.753 76.040 1.00 15.61 159 LEU A O 1
ATOM 1249 N N . ASP A 1 160 ? 31.271 42.777 74.298 1.00 15.72 160 ASP A N 1
ATOM 1250 C CA . ASP A 1 160 ? 32.476 43.586 74.446 1.00 16.80 160 ASP A CA 1
ATOM 1251 C C . ASP A 1 160 ? 32.125 45.069 74.420 1.00 18.14 160 ASP A C 1
ATOM 1252 O O . ASP A 1 160 ? 32.608 45.840 75.244 1.00 18.04 160 ASP A O 1
ATOM 1257 N N . GLN A 1 161 ? 31.257 45.453 73.487 1.00 19.74 161 GLN A N 1
ATOM 1258 C CA . GLN A 1 161 ? 30.850 46.852 73.348 1.00 22.51 161 GLN A CA 1
ATOM 1259 C C . GLN A 1 161 ? 29.915 47.336 74.460 1.00 23.55 161 GLN A C 1
ATOM 1260 O O . GLN A 1 161 ? 29.891 48.528 74.772 1.00 23.90 161 GLN A O 1
ATOM 1266 N N . ALA A 1 162 ? 29.167 46.412 75.067 1.00 23.92 162 ALA A N 1
ATOM 1267 C CA . ALA A 1 162 ? 28.255 46.759 76.152 1.00 24.31 162 ALA A CA 1
ATOM 1268 C C . ALA A 1 162 ? 28.997 47.109 77.422 1.00 25.59 162 ALA A C 1
ATOM 1269 O O . ALA A 1 162 ? 28.486 47.866 78.234 1.00 24.26 162 ALA A O 1
ATOM 1271 N N . LEU A 1 163 ? 30.173 46.520 77.623 1.00 27.88 163 LEU A N 1
ATOM 1272 C CA . LEU A 1 163 ? 30.982 46.792 78.818 1.00 31.00 163 LEU A CA 1
ATOM 1273 C C . LEU A 1 163 ? 32.033 47.844 78.483 1.00 33.46 163 LEU A C 1
ATOM 1274 O O . LEU A 1 163 ? 33.162 47.510 78.154 1.00 33.82 163 LEU A O 1
ATOM 1279 N N . VAL A 1 164 ? 31.680 49.111 78.649 1.00 37.24 164 VAL A N 1
ATOM 1280 C CA . VAL A 1 164 ? 32.564 50.230 78.311 1.00 41.45 164 VAL A CA 1
ATOM 1281 C C . VAL A 1 164 ? 33.940 50.326 79.007 1.00 44.06 164 VAL A C 1
ATOM 1282 O O . VAL A 1 164 ? 34.098 49.955 80.179 1.00 44.27 164 VAL A O 1
ATOM 1286 N N . VAL A 1 165 ? 34.903 50.884 78.263 1.00 46.69 165 VAL A N 1
ATOM 1287 C CA . VAL A 1 165 ? 36.296 51.096 78.687 1.00 48.96 165 VAL A CA 1
ATOM 1288 C C . VAL A 1 165 ? 37.093 49.790 78.796 1.00 50.12 165 VAL A C 1
ATOM 1289 O O . VAL A 1 165 ? 36.895 49.030 79.767 1.00 51.88 165 VAL A O 1
#

Secondary structure (DSSP, 8-state):
----B--TT-SEEEEESS--HHHHHHSSTT-STT--HHHHHHHTTSSSS---GGGGGGGGGGTEEEEES-----SSGGGS-HHHHHHHHHHHHHHHHHH--SEEEEE-HHHHHHHHT--SPPSEEEEEEETTEEEEEE---STTS---HHHHHHHHHHHHHHS--

CATH classification: 3.40.470.10

GO terms:
  GO:0008263 pyrimidine-specific mismatch base pair DNA N-glycosylase activity (F, IDA)
  GO:0006285 base-excision repair, AP site formation (P, IDA)

B-factor: mean 22.4, std 11.68, range [7.86, 72.21]

Sequence (165 aa):
MVEDILAPGLRVVFCGINPGLSSAGTGFPFAHPANRFWKVIYQAGFTDRQLKPQEAQHLLDYRCGVTKLVDRPTVQANEVSKQELHAGGRKLIEKIEDYQPQALAILGKQAYEQGFSQRGAQWGKQTLTIGSTQIWVLPNPSGLSRVSLEKLVEAYRELDQALVV

Organism: Escherichia coli (strain K12) (NCBI:txid83333)

Foldseek 3Di:
DADKQAAAAAQEEEEEAEAEVQCVVVNFGQQDPLFCVQVQCCLLPQDVDRDHRVCQNCSVVSRYIYDYQAYDYYNDSVVDDLVRLQVSLVVVLVVCLVRVHQEYEYADPSSCCSNVVHPPDDAAWDPDASVNYTYGYAHGRGSPDPDDSVRRNVSSSVSVVVRDD

Solvent-accessible surface area: 8559 Å² total; per-residue (Å²): 215,18,137,39,5,30,26,112,54,6,33,0,0,0,1,8,22,24,8,30,106,38,8,25,68,79,25,72,10,24,12,101,129,50,28,45,0,12,84,0,1,90,84,2,46,6,4,113,94,90,2,114,34,103,32,0,100,84,0,54,102,48,154,0,0,6,5,35,5,8,96,112,59,8,101,72,45,116,80,14,48,112,140,47,6,65,48,1,0,143,97,4,59,114,62,2,100,95,69,128,4,82,0,0,0,2,0,11,63,96,2,4,20,26,6,18,75,64,196,66,12,137,125,10,118,26,143,70,68,13,64,118,4,44,0,7,1,2,12,34,0,32,42,126,32,248,44,57,49,124,124,0,10,87,25,0,92,91,0,25,121,49,6,116,177

InterPro domains:
  IPR005122 Uracil-DNA glycosylase-like [PF03167] (6-158)
  IPR015637 Uracil DNA glycosylase family 2 [PTHR12159] (2-161)
  IPR015637 Uracil DNA glycosylase family 2 [cd10028] (2-159)
  IPR023502 G/U mismatch-specific DNA glycosylase MUG, bacterial [MF_01956] (1-168)
  IPR036895 Uracil-DNA glycosylase-like domain superfamily [G3DSA:3.40.470.10] (1-168)
  IPR036895 Uracil-DNA glycosylase-like domain superfamily [SSF52141] (2-163)

Radius of gyration: 14.19 Å; Cα contacts (8 Å, |Δi|>4): 329; chains: 1; bounding box: 36×37×33 Å

Nearest PDB structures (foldseek):
  1mwj-assembly1_A  TM=9.994E-01  e=1.669E-35  Escherichia coli
  1mtl-assembly1_B  TM=9.809E-01  e=2.990E-32  Escherichia coli
  1mtl-assembly1_A  TM=9.818E-01  e=7.343E-31  Escherichia coli
  2c2p-assembly1_A  TM=8.687E-01  e=5.189E-15  Deinococcus radiodurans R1 = ATCC 13939 = DSM 20539
  2c2q-assembly1_A  TM=8.607E-01  e=5.898E-15  Deinococcus radiodurans R1 = ATCC 13939 = DSM 20539